Protein AF-A0A238WZ61-F1 (afdb_monomer)

Solvent-accessible surface area (backbone atoms only — not comparable to full-atom values): 9456 Å² total; per-residue (Å²): 108,70,68,61,48,55,58,55,46,61,74,48,90,61,75,69,46,82,44,59,18,45,88,90,48,58,31,66,68,51,39,69,50,26,75,67,36,42,81,66,42,28,47,52,31,21,44,67,65,96,50,63,68,83,38,44,44,82,47,76,56,94,95,42,56,38,34,36,31,43,45,22,22,73,47,67,80,64,66,46,84,90,68,91,90,74,53,75,68,59,49,22,55,50,48,33,50,37,54,41,48,51,51,44,51,32,49,53,49,46,59,72,68,48,84,78,76,48,57,29,36,35,40,57,47,79,66,48,64,90,67,86,81,53,84,88,55,51,81,68,59,86,55,84,65,39,71,44,47,82,84,58,52,58,84,75,44,78,40,79,80

InterPro domains:
  IPR029052 Metallo-dependent phosphatase-like [G3DSA:3.60.21.10] (1-161)
  IPR029052 Metallo-dependent phosphatase-like [SSF56300] (3-160)

Structure (mmCIF, N/CA/C/O backbone):
data_AF-A0A238WZ61-F1
#
_entry.id   AF-A0A238WZ61-F1
#
loop_
_atom_site.group_PDB
_atom_site.id
_atom_site.type_symbol
_atom_site.label_atom_id
_atom_site.label_alt_id
_atom_site.label_comp_id
_atom_site.label_asym_id
_atom_site.label_entity_id
_atom_site.label_seq_id
_atom_site.pdbx_PD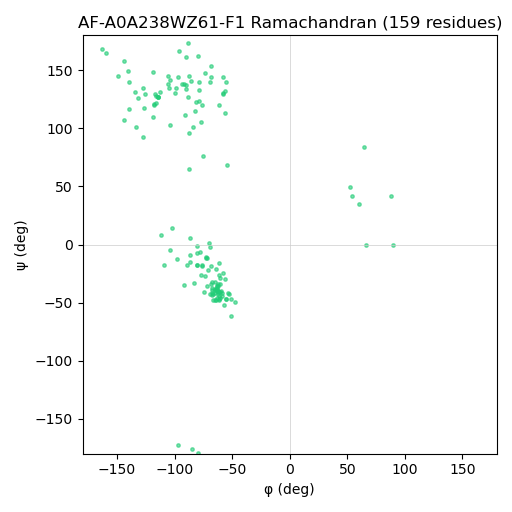B_ins_code
_atom_site.Cartn_x
_atom_site.Cartn_y
_atom_site.Cartn_z
_atom_site.occupancy
_atom_site.B_iso_or_equiv
_atom_site.auth_seq_id
_atom_site.auth_comp_id
_atom_site.auth_asym_id
_atom_site.auth_atom_id
_atom_site.pdbx_PDB_model_num
ATOM 1 N N . MET A 1 1 ? -18.961 -11.069 -9.014 1.00 84.56 1 MET A N 1
ATOM 2 C CA . MET A 1 1 ? -18.184 -11.791 -7.981 1.00 84.56 1 MET A CA 1
ATOM 3 C C . MET A 1 1 ? -17.447 -10.827 -7.053 1.00 84.56 1 MET A C 1
ATOM 5 O O . MET A 1 1 ? -17.782 -10.814 -5.880 1.00 84.56 1 MET A O 1
ATOM 9 N N . TYR A 1 2 ? -16.544 -9.976 -7.563 1.00 91.19 2 TYR A N 1
ATOM 10 C CA . TYR A 1 2 ? -15.766 -8.997 -6.778 1.00 91.19 2 TYR A CA 1
ATOM 11 C C . TYR A 1 2 ? -16.607 -8.101 -5.844 1.00 91.19 2 TYR A C 1
ATOM 13 O O . TYR A 1 2 ? -16.494 -8.207 -4.627 1.00 91.19 2 TYR A O 1
ATOM 21 N N . TYR A 1 3 ? -17.533 -7.294 -6.372 1.00 91.12 3 TYR A N 1
ATOM 22 C CA . TYR A 1 3 ? -18.354 -6.416 -5.520 1.00 91.12 3 TYR A CA 1
ATOM 23 C C . TYR A 1 3 ? -19.253 -7.187 -4.550 1.00 91.12 3 TYR A C 1
ATOM 25 O O . TYR A 1 3 ? -19.439 -6.776 -3.411 1.00 91.12 3 TYR A O 1
ATOM 33 N N . SER A 1 4 ? -19.776 -8.342 -4.969 1.00 91.69 4 SER A N 1
ATOM 34 C CA . SER A 1 4 ? -20.562 -9.213 -4.090 1.00 91.69 4 SER A CA 1
ATOM 35 C C . SER A 1 4 ? -19.734 -9.724 -2.908 1.00 91.69 4 SER A C 1
ATOM 37 O O . SER A 1 4 ? -20.272 -9.864 -1.814 1.00 91.69 4 SER A O 1
ATOM 39 N N . PHE A 1 5 ? -18.440 -9.996 -3.112 1.00 93.94 5 PHE A N 1
ATOM 40 C CA . PHE A 1 5 ? -17.514 -10.335 -2.034 1.00 93.94 5 PHE A CA 1
ATOM 41 C C . PHE A 1 5 ? -17.301 -9.145 -1.096 1.00 93.94 5 PHE A C 1
ATOM 43 O O . PHE A 1 5 ? -17.474 -9.312 0.105 1.00 93.94 5 PHE A O 1
ATOM 50 N N . LEU A 1 6 ? -17.033 -7.945 -1.622 1.00 93.31 6 LEU A N 1
ATOM 51 C CA . LEU A 1 6 ? -16.853 -6.745 -0.793 1.00 93.31 6 LEU A CA 1
ATOM 52 C C . LEU A 1 6 ? -18.091 -6.437 0.061 1.00 93.31 6 LEU A C 1
ATOM 54 O O . LEU A 1 6 ? -17.970 -6.160 1.250 1.00 93.31 6 LEU A O 1
ATOM 58 N N . VAL A 1 7 ? -19.291 -6.572 -0.510 1.00 90.94 7 VAL A N 1
ATOM 59 C CA . VAL A 1 7 ? -20.555 -6.409 0.228 1.00 90.94 7 VAL A CA 1
ATOM 60 C C . VAL A 1 7 ? -20.682 -7.443 1.348 1.00 90.94 7 VAL A C 1
ATOM 62 O O . VAL A 1 7 ? -21.039 -7.093 2.471 1.00 90.94 7 VAL A O 1
ATOM 65 N N . LYS A 1 8 ? -20.358 -8.713 1.077 1.00 92.88 8 LYS A N 1
ATOM 66 C CA . LYS A 1 8 ? -20.360 -9.760 2.111 1.00 92.88 8 LYS A CA 1
ATOM 67 C C . LYS A 1 8 ? -19.309 -9.498 3.187 1.00 92.88 8 LYS A C 1
ATOM 69 O O . LYS A 1 8 ? -19.595 -9.705 4.360 1.00 92.88 8 LYS A O 1
ATOM 74 N N . LEU A 1 9 ? -18.128 -9.012 2.810 1.00 93.44 9 LEU A N 1
ATOM 75 C CA . LEU A 1 9 ? -17.048 -8.685 3.736 1.00 93.44 9 LEU A CA 1
ATOM 76 C C . LEU A 1 9 ? -17.459 -7.553 4.688 1.00 93.44 9 LEU A C 1
ATOM 78 O O . LEU A 1 9 ? -17.197 -7.644 5.885 1.00 93.44 9 LEU A O 1
ATOM 82 N N . LYS A 1 10 ? -18.199 -6.549 4.200 1.00 89.00 10 LYS A N 1
ATOM 83 C CA . LYS A 1 10 ? -18.772 -5.486 5.045 1.00 89.00 10 LYS A CA 1
ATOM 84 C C . LYS A 1 10 ? -19.810 -5.978 6.053 1.00 89.00 10 LYS A C 1
ATOM 86 O O . LYS A 1 10 ? -20.029 -5.296 7.047 1.00 89.00 10 LYS A O 1
ATOM 91 N N . ALA A 1 11 ? -20.423 -7.140 5.832 1.00 90.81 11 ALA A N 1
ATOM 92 C CA . ALA A 1 11 ? -21.319 -7.762 6.806 1.00 90.81 11 ALA A CA 1
ATOM 93 C C . ALA A 1 11 ? -20.571 -8.522 7.924 1.00 90.81 11 ALA A C 1
ATOM 95 O O . ALA A 1 11 ? -21.210 -9.083 8.813 1.00 90.81 11 ALA A O 1
ATOM 96 N N . THR A 1 12 ? -19.235 -8.564 7.887 1.00 94.31 12 THR A N 1
ATOM 97 C CA . THR A 1 12 ? -18.394 -9.205 8.912 1.00 94.31 12 THR A 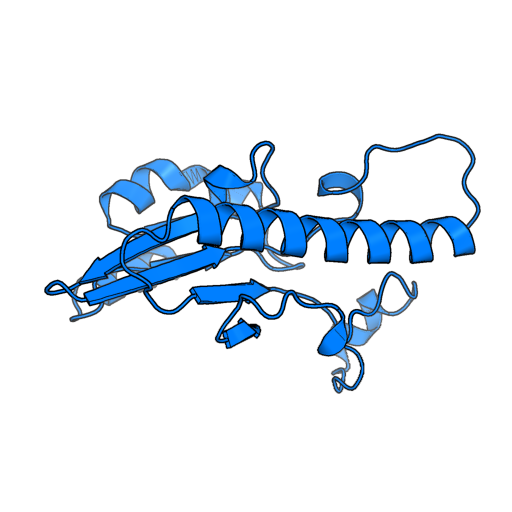CA 1
ATOM 98 C C . THR A 1 12 ? -17.872 -8.192 9.940 1.00 94.31 12 THR A C 1
ATOM 100 O O . THR A 1 12 ? -18.249 -7.021 9.945 1.00 94.31 12 THR A O 1
ATOM 103 N N . THR A 1 13 ? -16.971 -8.630 10.822 1.00 93.06 13 THR A N 1
ATOM 104 C CA . THR A 1 13 ? -16.255 -7.759 11.764 1.00 93.06 13 THR A CA 1
ATOM 105 C C . THR A 1 13 ? -15.096 -6.984 11.125 1.00 93.06 13 THR A C 1
ATOM 107 O O . THR A 1 13 ? -14.527 -6.118 11.789 1.00 93.06 13 THR A O 1
ATOM 110 N N . CYS A 1 14 ? -14.761 -7.250 9.855 1.00 93.56 14 CYS A N 1
ATOM 111 C CA . CYS A 1 14 ? -13.724 -6.536 9.110 1.00 93.56 14 CYS A CA 1
ATOM 112 C C . CYS A 1 14 ? -14.076 -5.044 8.974 1.00 93.56 14 CYS A C 1
ATOM 114 O O . CYS A 1 14 ? -15.119 -4.679 8.425 1.00 93.56 14 CYS A O 1
ATOM 116 N N . LYS A 1 15 ? -13.211 -4.173 9.504 1.00 92.12 15 LYS A N 1
ATOM 117 C CA . LYS A 1 15 ? -13.472 -2.728 9.594 1.00 92.12 15 LYS A CA 1
ATOM 118 C C . LYS A 1 15 ? -12.961 -1.936 8.399 1.00 92.12 15 LYS A C 1
ATOM 120 O O . LYS A 1 15 ? -13.627 -0.987 7.994 1.00 92.12 15 LYS A O 1
ATOM 125 N N . SER A 1 16 ? -11.836 -2.349 7.825 1.00 93.62 16 SER A N 1
ATOM 126 C CA . SER A 1 16 ? -11.181 -1.667 6.712 1.00 93.62 16 SER A CA 1
ATOM 127 C C . SER A 1 16 ? -10.624 -2.681 5.720 1.00 93.62 16 SER A C 1
ATOM 129 O O . SER A 1 16 ? -10.253 -3.790 6.106 1.00 93.62 16 SER A O 1
ATOM 131 N N . VAL A 1 17 ? -10.579 -2.300 4.446 1.00 95.31 17 VAL A N 1
ATOM 132 C CA . VAL A 1 17 ? -10.035 -3.116 3.356 1.00 95.31 17 VAL A CA 1
ATOM 133 C C . VAL A 1 17 ? -9.139 -2.234 2.500 1.00 95.31 17 VAL A C 1
ATOM 135 O O . VAL A 1 17 ? -9.558 -1.158 2.079 1.00 95.31 17 VAL A O 1
ATOM 138 N N . ILE A 1 18 ? -7.932 -2.708 2.208 1.00 96.12 18 ILE A N 1
ATOM 139 C CA . ILE A 1 18 ? -7.010 -2.075 1.264 1.00 96.12 18 ILE A CA 1
ATOM 140 C C . ILE A 1 18 ? -6.872 -3.001 0.058 1.00 96.12 18 ILE A C 1
ATOM 142 O O . ILE A 1 18 ? -6.692 -4.206 0.219 1.00 96.12 18 ILE A O 1
ATOM 146 N N . ILE A 1 19 ? -7.004 -2.449 -1.146 1.00 96.19 19 ILE A N 1
ATOM 147 C CA . ILE A 1 19 ? -6.918 -3.193 -2.404 1.00 96.19 19 ILE A CA 1
ATOM 148 C C . ILE A 1 19 ? -5.878 -2.516 -3.285 1.00 96.19 19 ILE A C 1
ATOM 150 O O . ILE A 1 19 ? -6.069 -1.371 -3.695 1.00 96.19 19 ILE A O 1
ATOM 154 N N . THR A 1 20 ? -4.808 -3.232 -3.604 1.00 96.56 20 THR A N 1
ATOM 155 C CA . THR A 1 20 ? -3.788 -2.799 -4.559 1.00 96.56 20 THR A CA 1
ATOM 156 C C . THR A 1 20 ? -3.933 -3.574 -5.869 1.00 96.56 20 THR A C 1
ATOM 158 O O . THR A 1 20 ? -4.355 -4.730 -5.875 1.00 96.56 20 THR A O 1
ATOM 161 N N . GLY A 1 21 ? -3.657 -2.927 -7.001 1.00 94.94 21 GLY A N 1
ATOM 162 C CA . GLY A 1 21 ? -3.688 -3.583 -8.310 1.00 94.94 21 GLY A CA 1
ATOM 163 C C . GLY A 1 21 ? -2.425 -4.403 -8.566 1.00 94.94 21 GLY A C 1
ATOM 164 O O . GLY A 1 21 ? -1.325 -3.894 -8.368 1.00 94.94 21 GLY A O 1
ATOM 165 N N . GLY A 1 22 ? -2.576 -5.637 -9.042 1.00 91.38 22 GLY A N 1
ATOM 166 C CA . GLY A 1 22 ? -1.482 -6.468 -9.542 1.00 91.38 22 GLY A CA 1
ATOM 167 C C . GLY A 1 22 ? -1.137 -6.196 -11.011 1.00 91.38 22 GLY A C 1
ATOM 168 O O . GLY A 1 22 ? -1.713 -5.332 -11.681 1.00 91.38 22 GLY A O 1
ATOM 169 N N . ASN A 1 23 ? -0.202 -6.980 -11.547 1.00 88.38 23 ASN A N 1
ATOM 170 C CA . ASN A 1 23 ? 0.236 -6.893 -12.946 1.00 88.38 23 ASN A CA 1
ATOM 171 C C . ASN A 1 23 ? -0.874 -7.264 -13.954 1.00 88.38 23 ASN A C 1
ATOM 173 O O . ASN A 1 23 ? -0.935 -6.688 -15.042 1.00 88.38 23 ASN A O 1
ATOM 177 N N . HIS A 1 24 ? -1.773 -8.180 -13.582 1.00 87.38 24 HIS A N 1
ATOM 178 C CA . HIS A 1 24 ? -2.908 -8.622 -14.402 1.00 87.38 24 HIS A CA 1
ATOM 179 C C . HIS A 1 24 ? -4.163 -7.75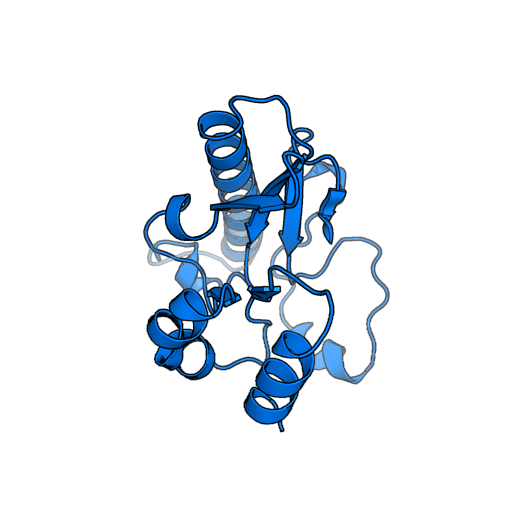3 -14.251 1.00 87.38 24 HIS A C 1
ATOM 181 O O . HIS A 1 24 ? -5.118 -7.909 -15.016 1.00 87.38 24 HIS A O 1
ATOM 187 N N . ASP A 1 25 ? -4.179 -6.831 -13.289 1.00 91.25 25 ASP A N 1
ATOM 188 C CA . ASP A 1 25 ? -5.351 -6.016 -13.011 1.00 91.25 25 ASP A CA 1
ATOM 189 C C . ASP A 1 25 ? -5.424 -4.774 -13.901 1.00 91.25 25 ASP A C 1
ATOM 191 O O . ASP A 1 25 ? -4.445 -4.061 -14.147 1.00 91.25 25 ASP A O 1
ATOM 195 N N . SER A 1 26 ? -6.643 -4.452 -14.334 1.00 93.00 26 SER A N 1
ATOM 196 C CA . SER A 1 26 ? -6.930 -3.182 -14.994 1.00 93.00 26 SER A CA 1
ATOM 197 C C . SER A 1 26 ? -7.004 -2.064 -13.956 1.00 93.00 26 SER A C 1
ATOM 199 O O . SER A 1 26 ? -8.009 -1.915 -13.257 1.00 93.00 26 SER A O 1
ATOM 201 N N . ALA A 1 27 ? -5.966 -1.225 -13.910 1.00 93.31 27 ALA A N 1
ATOM 202 C CA . ALA A 1 27 ? -5.904 -0.066 -13.020 1.00 93.31 27 ALA A CA 1
ATOM 203 C C . ALA A 1 27 ? -7.134 0.849 -13.147 1.00 93.31 27 ALA A C 1
ATOM 205 O O . ALA A 1 27 ? -7.689 1.290 -12.145 1.00 93.31 27 ALA A O 1
ATOM 206 N N . GLY A 1 28 ? -7.591 1.103 -14.380 1.00 92.56 28 GLY A N 1
ATOM 207 C CA . GLY A 1 28 ? -8.786 1.911 -14.636 1.00 92.56 28 GLY A CA 1
ATOM 208 C C . GLY A 1 28 ? -10.057 1.277 -14.070 1.00 92.56 28 GLY A C 1
ATOM 209 O O . GLY A 1 28 ? -10.871 1.973 -13.472 1.00 92.56 28 GLY A O 1
ATOM 210 N N . THR A 1 29 ? -10.198 -0.045 -14.188 1.00 93.81 29 THR A N 1
ATOM 211 C CA . THR A 1 29 ? -11.354 -0.777 -13.646 1.00 93.81 29 THR A CA 1
ATOM 212 C C . THR A 1 29 ? -11.363 -0.762 -12.118 1.00 93.81 29 THR A C 1
ATOM 214 O O . THR A 1 29 ? -12.411 -0.521 -11.524 1.00 93.81 29 THR A O 1
ATOM 217 N N . LEU A 1 30 ? -10.205 -0.976 -11.481 1.00 94.56 30 LEU A N 1
ATOM 218 C CA . LEU A 1 30 ? -10.075 -0.920 -10.021 1.00 94.56 30 LEU A CA 1
ATOM 219 C C . LEU A 1 30 ? -10.303 0.494 -9.474 1.00 94.56 30 LEU A C 1
ATOM 221 O O . LEU A 1 30 ? -11.009 0.662 -8.482 1.00 94.56 30 LEU A O 1
ATOM 225 N N . ASN A 1 31 ? -9.757 1.517 -10.135 1.00 95.50 31 ASN A N 1
ATOM 226 C CA . ASN A 1 31 ? -9.862 2.900 -9.672 1.00 95.50 31 ASN A CA 1
ATOM 227 C C . ASN A 1 31 ? -11.228 3.538 -9.957 1.00 95.50 31 ASN A C 1
ATOM 229 O O . ASN A 1 31 ? -11.619 4.449 -9.229 1.00 95.50 31 ASN A O 1
ATOM 233 N N . ALA A 1 32 ? -11.970 3.088 -10.977 1.00 95.62 32 ALA A N 1
ATOM 234 C CA . ALA A 1 32 ? -13.275 3.652 -11.334 1.00 95.62 32 ALA A CA 1
ATOM 235 C C . ALA A 1 32 ? -14.258 3.760 -10.144 1.00 95.62 32 ALA A C 1
ATOM 237 O O . ALA A 1 32 ? -14.837 4.830 -9.953 1.00 95.62 32 ALA A O 1
ATOM 238 N N . PRO A 1 33 ? -14.438 2.727 -9.295 1.00 94.56 33 PRO A N 1
ATOM 239 C CA . PRO A 1 33 ? -15.309 2.807 -8.123 1.00 94.56 33 PRO A CA 1
ATOM 240 C C . PRO A 1 33 ? -14.637 3.372 -6.857 1.00 94.56 33 PRO A C 1
ATOM 242 O O . PRO A 1 33 ? -15.282 3.344 -5.809 1.00 94.56 33 PRO A O 1
ATOM 245 N N . LYS A 1 34 ? -13.380 3.857 -6.893 1.00 94.25 34 LYS A N 1
ATOM 246 C CA . LYS A 1 34 ? -12.598 4.152 -5.669 1.00 94.25 34 LYS A CA 1
ATOM 247 C C . LYS A 1 34 ? -13.321 5.084 -4.695 1.00 94.25 34 LYS A C 1
ATOM 249 O O . LYS A 1 34 ? -13.354 4.814 -3.504 1.00 94.25 34 LYS A O 1
ATOM 254 N N . HIS A 1 35 ? -13.978 6.127 -5.206 1.00 93.62 35 HIS A N 1
ATOM 255 C CA . HIS A 1 35 ? -14.695 7.101 -4.378 1.00 93.62 35 HIS A CA 1
ATOM 256 C C . HIS A 1 35 ? -15.934 6.507 -3.699 1.00 93.62 35 HIS A C 1
ATOM 258 O O . HIS A 1 35 ? -16.263 6.872 -2.576 1.00 93.62 35 HIS A O 1
ATOM 264 N N . ILE A 1 36 ? -16.620 5.576 -4.366 1.00 94.00 36 ILE A N 1
ATOM 265 C CA . ILE A 1 36 ? -17.790 4.892 -3.800 1.00 94.00 36 ILE A CA 1
ATOM 266 C C . ILE A 1 36 ? -17.337 3.877 -2.745 1.00 94.00 36 ILE A C 1
ATOM 268 O O . ILE A 1 36 ? -17.960 3.750 -1.695 1.00 94.00 36 ILE A O 1
ATOM 272 N N . LEU A 1 37 ? -16.250 3.155 -3.022 1.00 94.88 37 LEU A N 1
ATOM 273 C CA . LEU A 1 37 ? -15.674 2.172 -2.106 1.00 94.88 37 LEU A CA 1
ATOM 274 C C . LEU A 1 37 ? -15.074 2.828 -0.857 1.00 94.88 37 LEU A C 1
ATOM 276 O O . LEU A 1 37 ? -15.192 2.269 0.233 1.00 94.88 37 LEU A O 1
ATOM 280 N N . ASP A 1 38 ? -14.544 4.042 -0.984 1.00 94.19 38 ASP A N 1
ATOM 281 C CA . ASP A 1 38 ? -14.014 4.801 0.145 1.00 94.19 38 ASP A CA 1
ATOM 282 C C . ASP A 1 38 ? -15.079 5.077 1.217 1.00 94.19 38 ASP A C 1
ATOM 284 O O . ASP A 1 38 ? -14.845 4.868 2.409 1.00 94.19 38 ASP A O 1
ATOM 288 N N . ALA A 1 39 ? -16.307 5.404 0.795 1.00 92.00 39 ALA A N 1
ATOM 289 C CA . ALA A 1 39 ? -17.455 5.565 1.693 1.00 92.00 39 ALA A CA 1
ATOM 290 C C . ALA A 1 39 ? -17.816 4.275 2.460 1.00 92.00 39 ALA A C 1
ATOM 292 O O . ALA A 1 39 ? -18.541 4.315 3.454 1.00 92.00 39 ALA A O 1
ATOM 293 N N . LEU A 1 40 ? -17.308 3.125 2.012 1.00 91.12 40 LEU A N 1
ATOM 294 C CA . LEU A 1 40 ? -17.458 1.824 2.656 1.00 91.12 40 LEU A CA 1
ATOM 295 C C . LEU A 1 40 ? -16.200 1.405 3.430 1.00 91.12 40 LEU A C 1
ATOM 297 O O . LEU A 1 40 ? -16.100 0.240 3.812 1.00 91.12 40 LEU A O 1
ATOM 301 N N . SER A 1 41 ? -15.257 2.313 3.696 1.00 93.12 41 SER A N 1
ATOM 302 C CA . SER A 1 41 ? -13.966 2.006 4.335 1.00 93.12 41 SER A CA 1
ATOM 303 C C . SER A 1 41 ? -13.127 1.010 3.522 1.00 93.12 41 SER A C 1
ATOM 305 O O . SER A 1 41 ? -12.461 0.139 4.080 1.00 93.12 41 SER A O 1
ATOM 307 N N . ILE A 1 42 ? -13.211 1.097 2.192 1.00 95.69 42 ILE A N 1
ATOM 308 C CA . ILE A 1 42 ? -12.437 0.279 1.258 1.00 95.69 42 ILE A CA 1
ATOM 309 C C . ILE A 1 42 ? -11.568 1.224 0.428 1.00 95.69 42 ILE A C 1
ATOM 311 O O . ILE A 1 42 ? -12.077 1.959 -0.417 1.00 95.69 42 ILE A O 1
ATOM 315 N N . LYS A 1 43 ? -10.255 1.202 0.655 1.00 96.56 43 LYS A N 1
ATOM 316 C CA . LYS A 1 43 ? -9.289 1.985 -0.125 1.00 96.56 43 LYS A CA 1
ATOM 317 C C . LYS A 1 43 ? -8.816 1.163 -1.316 1.00 96.56 43 LYS A C 1
ATOM 319 O O . LYS A 1 43 ? -8.542 -0.029 -1.177 1.00 96.56 43 LYS A O 1
ATOM 324 N N . VAL A 1 44 ? -8.718 1.797 -2.481 1.00 97.06 44 VAL A N 1
ATOM 325 C CA . VAL A 1 44 ? -8.300 1.130 -3.720 1.00 97.06 44 VAL A CA 1
ATOM 326 C C . VAL A 1 44 ? -7.224 1.937 -4.425 1.00 97.06 44 VAL A C 1
ATOM 328 O O . VAL A 1 44 ? -7.445 3.106 -4.737 1.00 97.06 44 VAL A O 1
ATOM 331 N N . ILE A 1 45 ? -6.105 1.274 -4.718 1.00 97.50 45 ILE A N 1
ATOM 332 C CA . ILE A 1 45 ? -4.959 1.804 -5.455 1.00 97.50 45 ILE A CA 1
ATOM 333 C C . ILE A 1 45 ? -4.630 0.849 -6.604 1.00 97.50 45 ILE A C 1
ATOM 335 O O . ILE A 1 45 ? -3.918 -0.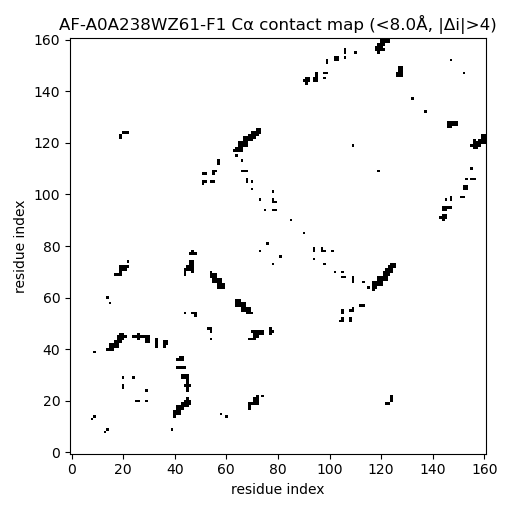135 -6.452 1.00 97.50 45 ILE A O 1
ATOM 339 N N . GLY A 1 46 ? -5.195 1.106 -7.783 1.00 96.06 46 GLY A N 1
ATOM 340 C CA . GLY A 1 46 ? -5.029 0.240 -8.957 1.00 96.06 46 GLY A CA 1
ATOM 341 C C . GLY A 1 46 ? -3.721 0.436 -9.736 1.00 96.06 46 GLY A C 1
ATOM 342 O O . GLY A 1 46 ? -3.370 -0.415 -10.552 1.00 96.06 46 GLY A O 1
ATOM 343 N N . LYS A 1 47 ? -3.029 1.564 -9.542 1.00 95.38 47 LYS A N 1
ATOM 344 C CA . LYS A 1 47 ? -1.725 1.899 -10.144 1.00 95.38 47 LYS A CA 1
ATOM 345 C C . LYS A 1 47 ? -1.035 2.989 -9.332 1.00 95.38 47 LYS A C 1
ATOM 347 O O . LYS A 1 47 ? -1.721 3.644 -8.543 1.00 95.38 47 LYS A O 1
ATOM 352 N N . ALA A 1 48 ? 0.265 3.182 -9.559 1.00 95.31 48 ALA A N 1
ATOM 353 C CA . ALA A 1 48 ? 1.009 4.249 -8.904 1.00 95.31 48 ALA A CA 1
ATOM 354 C C . ALA A 1 48 ? 0.338 5.603 -9.177 1.00 95.31 48 ALA A C 1
ATOM 356 O O . ALA A 1 48 ? -0.198 5.864 -10.265 1.00 95.31 48 ALA A O 1
ATOM 357 N N . THR A 1 49 ? 0.306 6.420 -8.143 1.00 94.50 49 THR A N 1
ATOM 358 C CA . THR A 1 49 ? -0.361 7.716 -8.113 1.00 94.50 49 THR A CA 1
ATOM 359 C C . THR A 1 49 ? 0.637 8.832 -8.409 1.00 94.50 49 THR A C 1
ATOM 361 O O . THR A 1 49 ? 1.848 8.625 -8.412 1.00 94.50 49 THR A O 1
ATOM 364 N N . GLU A 1 50 ? 0.133 10.032 -8.697 1.00 91.19 50 GLU A N 1
ATOM 365 C CA . GLU A 1 50 ? 1.005 11.194 -8.904 1.00 91.19 50 GLU A CA 1
ATOM 366 C C . GLU A 1 50 ? 1.629 11.676 -7.588 1.00 91.19 50 GLU A C 1
ATOM 368 O O . GLU A 1 50 ? 2.786 12.097 -7.580 1.00 91.19 50 GLU A O 1
ATOM 373 N N . ASN A 1 51 ? 0.879 11.586 -6.483 1.00 95.00 51 ASN A N 1
ATOM 374 C CA . ASN A 1 51 ? 1.322 11.997 -5.158 1.00 95.00 51 ASN A CA 1
ATOM 375 C C . ASN A 1 51 ? 1.382 10.782 -4.237 1.00 95.00 51 ASN A C 1
ATOM 377 O O . ASN A 1 51 ? 0.364 10.154 -3.977 1.00 95.00 51 ASN A O 1
ATOM 381 N N . ILE A 1 52 ? 2.554 10.502 -3.667 1.00 96.50 52 ILE A N 1
ATOM 382 C CA . ILE A 1 52 ? 2.765 9.322 -2.815 1.00 96.50 52 ILE A CA 1
ATOM 383 C C . ILE A 1 52 ? 1.824 9.262 -1.596 1.00 96.50 52 ILE A C 1
ATOM 385 O O . ILE A 1 52 ? 1.530 8.186 -1.086 1.00 96.50 52 ILE A O 1
ATOM 389 N N . GLU A 1 53 ? 1.321 10.411 -1.141 1.00 97.56 53 GLU A N 1
ATOM 390 C CA . GLU A 1 53 ? 0.321 10.523 -0.073 1.00 97.56 53 GLU A CA 1
ATOM 391 C C . GLU A 1 53 ? -1.009 9.840 -0.400 1.00 97.56 53 GLU A C 1
ATOM 393 O O . GLU A 1 53 ? -1.677 9.362 0.513 1.00 97.56 53 GLU A O 1
ATOM 398 N N . ASP A 1 54 ? -1.356 9.709 -1.683 1.00 96.88 54 ASP A N 1
ATOM 399 C CA . ASP A 1 54 ? -2.555 8.996 -2.123 1.00 96.88 54 ASP A CA 1
ATOM 400 C C . ASP A 1 54 ? -2.416 7.468 -1.975 1.00 96.88 54 ASP A C 1
ATOM 402 O O . ASP A 1 54 ? -3.406 6.747 -2.102 1.00 96.88 54 ASP A O 1
ATOM 406 N N . GLU A 1 55 ? -1.211 6.961 -1.697 1.00 97.75 55 GLU A N 1
ATOM 407 C CA . GLU A 1 55 ? -0.915 5.534 -1.498 1.00 97.75 55 GLU A CA 1
ATOM 408 C C . GLU A 1 55 ? -0.719 5.167 -0.027 1.00 97.75 55 GLU A C 1
ATOM 410 O O . GLU A 1 55 ? -0.544 3.991 0.287 1.00 97.75 55 GLU A O 1
ATOM 415 N N . VAL A 1 56 ? -0.732 6.138 0.887 1.00 98.44 56 VAL A N 1
ATOM 416 C CA . VAL A 1 56 ? -0.435 5.905 2.302 1.00 98.44 56 VAL A CA 1
ATOM 417 C C . VAL A 1 56 ? -1.655 6.200 3.164 1.00 98.44 56 VAL A C 1
ATOM 419 O O . VAL A 1 56 ? -2.237 7.280 3.105 1.00 98.44 56 VAL A O 1
ATOM 422 N N . PHE A 1 57 ? -2.035 5.240 4.006 1.00 97.38 57 PHE A N 1
ATOM 423 C CA . PHE A 1 57 ? -3.244 5.319 4.824 1.00 97.38 57 PHE A CA 1
ATOM 424 C C . PHE A 1 57 ? -2.954 5.061 6.299 1.00 97.38 57 PHE A C 1
ATOM 426 O O . PHE A 1 57 ? -2.301 4.079 6.641 1.00 97.38 57 PHE A O 1
ATOM 433 N N . GLU A 1 58 ? -3.522 5.886 7.179 1.00 97.12 58 GLU A N 1
ATOM 434 C CA . GLU A 1 58 ? -3.725 5.529 8.585 1.00 97.12 58 GLU A CA 1
ATOM 435 C C . GLU A 1 58 ? -5.082 4.825 8.718 1.00 97.12 58 GLU A C 1
ATOM 437 O O . GLU A 1 58 ? -6.111 5.331 8.258 1.00 97.12 58 GLU A O 1
ATOM 442 N N . ILE A 1 59 ? -5.085 3.642 9.328 1.00 95.69 59 ILE A N 1
ATOM 443 C CA . ILE A 1 59 ? -6.302 2.912 9.682 1.00 95.69 59 ILE A CA 1
ATOM 444 C C . ILE A 1 59 ? -6.379 2.849 11.201 1.00 95.69 59 ILE A C 1
ATOM 446 O O . ILE A 1 59 ? -5.448 2.372 11.845 1.00 95.69 59 ILE A O 1
ATOM 450 N N . GLU A 1 60 ? -7.513 3.271 11.753 1.00 94.56 60 GLU A N 1
ATOM 451 C CA . GLU A 1 60 ? -7.792 3.221 13.186 1.00 94.56 60 GLU A CA 1
ATOM 452 C C . GLU A 1 60 ? -8.987 2.301 13.467 1.00 94.56 60 GLU A C 1
ATOM 454 O O . GLU A 1 60 ? -10.046 2.412 12.840 1.00 94.56 60 GLU A O 1
ATOM 459 N N . VAL A 1 61 ? -8.816 1.366 14.403 1.00 91.75 61 VAL A N 1
ATOM 460 C CA . VAL A 1 61 ? -9.860 0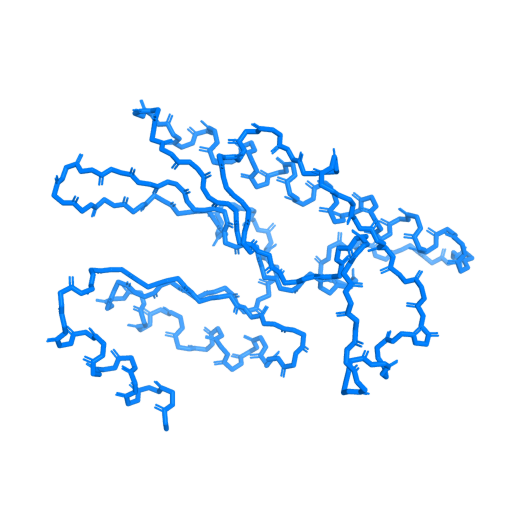.441 14.853 1.00 91.75 61 VAL A CA 1
ATOM 461 C C . VAL A 1 61 ? -9.761 0.271 16.363 1.00 91.75 61 VAL A C 1
ATOM 463 O O . VAL A 1 61 ? -8.799 -0.305 16.850 1.00 91.75 61 VAL A O 1
ATOM 466 N N . ASN A 1 62 ? -10.801 0.680 17.098 1.00 91.00 62 ASN A N 1
ATOM 467 C CA . ASN A 1 62 ? -10.854 0.579 18.565 1.00 91.00 62 ASN A CA 1
ATOM 468 C C . ASN A 1 62 ? -9.615 1.199 19.246 1.00 91.00 62 ASN A C 1
ATOM 470 O O . ASN A 1 62 ? -8.983 0.537 20.064 1.00 91.00 62 ASN A O 1
ATOM 474 N N . ASP A 1 63 ? -9.257 2.428 18.861 1.00 91.25 63 ASP A N 1
ATOM 475 C CA . ASP A 1 63 ? -8.098 3.189 19.364 1.00 91.25 63 ASP A CA 1
ATOM 476 C C . ASP A 1 63 ? -6.710 2.608 19.009 1.00 91.25 63 ASP A C 1
ATOM 478 O O . ASP A 1 63 ? -5.684 3.210 19.323 1.00 91.25 63 ASP A O 1
ATOM 482 N N . GLU A 1 64 ? -6.655 1.479 18.297 1.00 94.38 64 GLU A N 1
ATOM 483 C CA . GLU A 1 64 ? -5.428 0.919 17.728 1.00 94.38 64 GLU A CA 1
ATOM 484 C C . GLU A 1 64 ? -5.232 1.423 16.297 1.00 94.38 64 GLU A C 1
ATOM 486 O O . GLU A 1 64 ? -6.176 1.468 15.500 1.00 94.38 64 GLU A O 1
ATOM 491 N N . LYS A 1 65 ? -3.989 1.766 15.953 1.00 96.94 65 LYS A N 1
ATOM 492 C CA . LYS A 1 65 ? -3.627 2.333 14.651 1.00 96.94 65 LYS A CA 1
ATOM 493 C C . LYS A 1 65 ? -2.651 1.441 13.901 1.00 96.94 65 LYS A C 1
ATOM 495 O O . LYS A 1 65 ? -1.795 0.798 14.501 1.00 96.94 65 LYS A O 1
ATOM 500 N N . VAL A 1 66 ? -2.745 1.462 12.578 1.00 97.31 66 VAL A N 1
ATOM 501 C CA . VAL A 1 66 ? -1.749 0.894 11.666 1.00 97.31 66 VAL A CA 1
ATOM 502 C C . VAL A 1 66 ? -1.570 1.828 10.475 1.00 97.31 66 VAL A C 1
ATOM 504 O O . VAL A 1 66 ? -2.543 2.384 9.959 1.00 97.31 66 VAL A O 1
ATOM 507 N N . ILE A 1 67 ? -0.325 2.001 10.040 1.00 98.44 67 ILE A N 1
ATOM 508 C CA . ILE A 1 67 ? 0.012 2.762 8.839 1.00 98.44 67 ILE A CA 1
ATOM 509 C C . ILE A 1 67 ? 0.261 1.786 7.697 1.00 98.44 67 ILE A C 1
ATOM 511 O O . ILE A 1 67 ? 1.027 0.836 7.841 1.00 98.44 67 ILE A O 1
ATOM 515 N N . ILE A 1 68 ? -0.377 2.021 6.555 1.00 98.31 68 ILE A N 1
ATOM 516 C CA . ILE A 1 68 ? -0.269 1.169 5.374 1.00 98.31 68 ILE A CA 1
ATOM 517 C C . ILE A 1 68 ? 0.336 1.967 4.223 1.00 98.31 68 ILE A C 1
ATOM 519 O O . ILE A 1 68 ? -0.271 2.936 3.775 1.00 98.31 68 ILE A O 1
ATOM 523 N N . GLY A 1 69 ? 1.483 1.524 3.709 1.00 98.31 69 GLY A N 1
ATOM 524 C CA . GLY A 1 69 ? 1.998 1.926 2.399 1.00 98.31 69 GLY A CA 1
ATOM 525 C C . GLY A 1 69 ? 1.439 0.999 1.320 1.00 98.31 69 GLY A C 1
ATOM 526 O O . GLY A 1 69 ? 1.953 -0.098 1.114 1.00 98.31 69 GLY A O 1
ATOM 527 N N . ALA A 1 70 ? 0.357 1.401 0.658 1.00 97.81 70 ALA A N 1
ATOM 528 C CA . ALA A 1 70 ? -0.397 0.587 -0.293 1.00 97.81 70 ALA A CA 1
ATOM 529 C C . ALA A 1 70 ? 0.172 0.683 -1.720 1.00 97.81 70 ALA A C 1
ATOM 531 O O . ALA A 1 70 ? -0.493 1.180 -2.630 1.00 97.81 70 ALA A O 1
ATOM 532 N N . VAL A 1 71 ? 1.399 0.191 -1.917 1.00 96.88 71 VAL A N 1
ATOM 533 C CA . VAL A 1 71 ? 2.084 0.259 -3.215 1.00 96.88 71 VAL A CA 1
ATOM 534 C C . VAL A 1 71 ? 1.509 -0.803 -4.174 1.00 96.88 71 VAL A C 1
ATOM 536 O O . VAL A 1 71 ? 1.540 -1.999 -3.870 1.00 96.88 71 VAL A O 1
ATOM 539 N N . PRO A 1 72 ? 0.949 -0.411 -5.332 1.00 95.75 72 PRO A N 1
ATOM 540 C CA . PRO A 1 72 ? 0.441 -1.347 -6.334 1.00 95.75 72 PRO A CA 1
ATOM 541 C C . PRO A 1 72 ? 1.573 -1.929 -7.182 1.00 95.75 72 PRO A C 1
ATOM 543 O O . PRO A 1 72 ? 2.738 -1.575 -7.023 1.00 95.75 72 PRO A O 1
ATOM 546 N N . TYR A 1 73 ? 1.235 -2.786 -8.146 1.00 93.12 73 TYR A N 1
ATOM 547 C CA . TYR A 1 73 ? 2.169 -3.160 -9.200 1.00 93.12 73 TYR A CA 1
ATOM 548 C C . TYR A 1 73 ? 2.659 -1.905 -9.932 1.00 93.12 73 TYR A C 1
ATOM 550 O O . TYR A 1 73 ? 1.891 -1.208 -10.607 1.00 93.12 73 TYR A O 1
ATOM 558 N N . LEU A 1 74 ? 3.949 -1.624 -9.780 1.00 91.38 74 LEU A N 1
ATOM 559 C CA . LEU A 1 74 ? 4.599 -0.450 -10.337 1.00 91.38 74 LEU A CA 1
ATOM 560 C C . LEU A 1 74 ? 4.999 -0.739 -11.780 1.00 91.38 74 LEU A C 1
ATOM 562 O O . LEU A 1 74 ? 5.994 -1.409 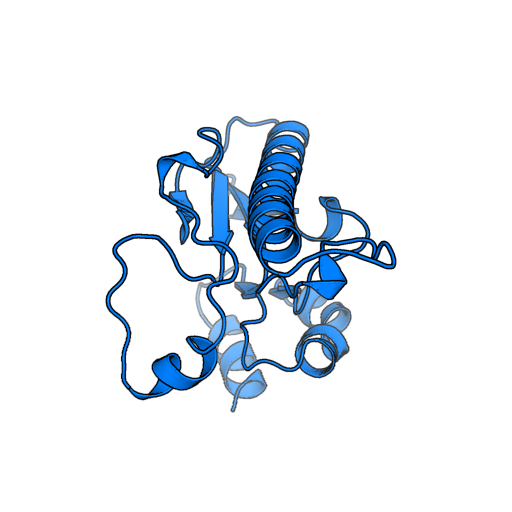-12.040 1.00 91.38 74 LEU A O 1
ATOM 566 N N . ARG A 1 75 ? 4.217 -0.243 -12.741 1.00 88.19 75 ARG A N 1
ATOM 567 C CA . ARG A 1 75 ? 4.594 -0.349 -14.152 1.00 88.19 75 ARG A CA 1
ATOM 568 C C . ARG A 1 75 ? 5.723 0.624 -14.435 1.00 88.19 75 ARG A C 1
ATOM 570 O O . ARG A 1 75 ? 5.754 1.731 -13.910 1.00 88.19 75 ARG A O 1
ATOM 577 N N . ASP A 1 76 ? 6.597 0.238 -15.349 1.00 84.38 76 ASP A N 1
ATOM 578 C CA . ASP A 1 76 ? 7.732 1.047 -15.777 1.00 84.38 76 ASP A CA 1
ATOM 579 C C . ASP A 1 76 ? 7.365 2.512 -16.095 1.00 84.38 76 ASP A C 1
ATOM 581 O O . ASP A 1 76 ? 7.954 3.441 -15.544 1.00 84.38 76 ASP A O 1
ATOM 585 N N . GLY A 1 77 ? 6.323 2.713 -16.908 1.00 84.06 77 GLY A N 1
ATOM 586 C CA . GLY A 1 77 ? 5.839 4.044 -17.284 1.00 84.06 77 GLY A CA 1
ATOM 587 C C . GLY A 1 77 ? 5.097 4.808 -16.182 1.00 84.06 77 GLY A C 1
ATOM 588 O O . GLY A 1 77 ? 4.858 6.000 -16.354 1.00 84.06 77 GLY A O 1
ATOM 589 N N . ASP A 1 78 ? 4.732 4.155 -15.075 1.00 84.81 78 ASP A N 1
ATOM 590 C CA . ASP A 1 78 ? 4.097 4.818 -13.931 1.00 84.81 78 ASP A CA 1
ATOM 591 C C . ASP A 1 78 ? 5.154 5.469 -13.013 1.00 84.81 78 ASP A C 1
ATOM 593 O O . ASP A 1 78 ? 4.899 6.521 -12.433 1.00 84.81 78 ASP A O 1
ATOM 597 N N . ILE A 1 79 ? 6.350 4.875 -12.904 1.00 83.44 79 ILE A N 1
ATOM 598 C CA . ILE A 1 79 ? 7.398 5.309 -11.957 1.00 83.44 79 ILE A CA 1
ATOM 599 C C . ILE A 1 79 ? 8.611 5.965 -12.619 1.00 83.44 79 ILE A C 1
ATOM 601 O O . ILE A 1 79 ? 9.393 6.650 -11.954 1.00 83.44 79 ILE A O 1
ATOM 605 N N . ARG A 1 80 ? 8.800 5.775 -13.929 1.00 80.50 80 ARG A N 1
ATOM 606 C CA . ARG A 1 80 ? 9.870 6.430 -14.684 1.00 80.50 80 ARG A CA 1
ATOM 607 C C . ARG A 1 80 ? 9.317 7.554 -15.545 1.00 80.50 80 ARG A C 1
ATOM 609 O O . ARG A 1 80 ? 8.365 7.385 -16.299 1.00 80.50 80 ARG A O 1
ATOM 616 N N . ARG A 1 81 ? 9.992 8.705 -15.513 1.00 64.06 81 ARG A N 1
ATOM 617 C CA . ARG A 1 81 ? 9.842 9.732 -16.552 1.00 64.06 81 ARG A CA 1
ATOM 618 C C . ARG A 1 81 ? 10.735 9.327 -17.721 1.00 64.06 81 ARG A C 1
ATOM 620 O O . ARG A 1 81 ? 11.949 9.261 -17.551 1.00 64.06 81 ARG A O 1
ATOM 627 N N . ALA A 1 82 ? 10.145 9.013 -18.873 1.00 51.59 82 ALA A N 1
ATOM 628 C CA . ALA A 1 82 ? 10.891 8.547 -20.040 1.00 51.59 82 ALA A CA 1
ATOM 629 C C . ALA A 1 82 ? 11.952 9.572 -20.483 1.00 51.59 82 ALA A C 1
ATOM 631 O O . ALA A 1 82 ? 11.644 10.749 -20.683 1.00 51.59 82 ALA A O 1
ATOM 632 N N . VAL A 1 83 ? 13.187 9.108 -20.680 1.00 53.16 83 VAL A N 1
ATOM 633 C CA . VAL A 1 83 ? 14.255 9.855 -21.352 1.00 53.16 83 VAL A CA 1
ATOM 634 C C . VAL A 1 83 ? 14.575 9.111 -22.646 1.00 53.16 83 VAL A C 1
ATOM 636 O O . VAL A 1 83 ? 14.777 7.900 -22.639 1.00 53.16 83 VAL A O 1
ATOM 639 N N . ALA A 1 84 ? 14.562 9.808 -23.782 1.00 44.94 84 ALA A N 1
ATOM 640 C CA . ALA A 1 84 ? 14.857 9.188 -25.071 1.00 44.94 84 ALA A CA 1
ATOM 641 C C . ALA A 1 84 ? 16.344 8.791 -25.162 1.00 44.94 84 ALA A C 1
ATOM 643 O O . ALA A 1 84 ? 17.206 9.601 -24.824 1.00 44.94 84 ALA A O 1
ATOM 644 N N . SER A 1 85 ? 16.627 7.616 -25.744 1.00 55.72 85 SER A N 1
ATOM 645 C CA . SER A 1 85 ? 17.974 7.086 -26.076 1.00 55.72 85 SER A CA 1
ATOM 646 C C . SER A 1 85 ? 18.702 6.280 -24.984 1.00 55.72 85 SER A C 1
ATOM 648 O O . SER A 1 85 ? 19.909 6.432 -24.821 1.00 55.72 85 SER A O 1
ATOM 650 N N . GLU A 1 86 ? 18.002 5.406 -24.258 1.00 60.28 86 GLU A N 1
ATOM 651 C CA . GLU A 1 86 ? 18.609 4.517 -23.248 1.00 60.28 86 GLU A CA 1
ATOM 652 C C . GLU A 1 86 ? 18.904 3.113 -23.809 1.00 60.28 86 GLU A C 1
ATOM 654 O O . GLU A 1 86 ? 18.142 2.584 -24.623 1.00 60.28 86 GLU A O 1
ATOM 659 N N . SER A 1 87 ? 20.005 2.503 -23.363 1.00 64.00 87 SER A N 1
ATOM 660 C CA . SER A 1 87 ? 20.322 1.091 -23.620 1.00 64.00 87 SER A CA 1
ATOM 661 C C . SER A 1 87 ? 19.550 0.147 -22.681 1.00 64.00 87 SER A C 1
ATOM 663 O O . SER A 1 87 ? 19.034 0.560 -21.645 1.00 64.00 87 SER A O 1
ATOM 665 N N . PHE A 1 88 ? 19.461 -1.144 -23.026 1.00 60.81 88 PHE A N 1
ATOM 666 C CA . PHE A 1 88 ? 18.691 -2.142 -22.261 1.00 60.81 88 PHE A CA 1
ATOM 667 C C . PHE A 1 88 ? 19.210 -2.381 -20.829 1.00 60.81 88 PHE A C 1
ATOM 669 O O . PHE A 1 88 ? 18.423 -2.575 -19.906 1.00 60.81 88 PHE A O 1
ATOM 676 N N . GLU A 1 89 ? 20.525 -2.334 -20.618 1.00 62.81 89 GLU A N 1
ATOM 677 C CA . GLU A 1 89 ? 21.126 -2.471 -19.282 1.00 62.81 89 GLU A CA 1
ATOM 678 C C . GLU A 1 89 ? 20.818 -1.243 -18.412 1.00 62.81 89 GLU A C 1
ATOM 680 O O . GLU A 1 89 ? 20.382 -1.379 -17.269 1.00 62.81 89 GLU A O 1
ATOM 685 N N . GLU A 1 90 ? 20.915 -0.041 -18.990 1.00 65.94 90 GLU A N 1
ATOM 686 C CA . GLU A 1 90 ? 20.528 1.203 -18.316 1.00 65.94 90 GLU A CA 1
ATOM 687 C C . GLU A 1 90 ? 19.033 1.231 -17.970 1.00 65.94 90 GLU A C 1
ATOM 689 O O . GLU A 1 90 ? 18.656 1.784 -16.936 1.00 65.94 90 GLU A O 1
ATOM 694 N N . LEU A 1 91 ? 18.180 0.625 -18.805 1.00 64.50 91 LEU A N 1
ATOM 695 C CA . LEU A 1 91 ? 16.741 0.491 -18.562 1.00 64.50 91 LEU A CA 1
ATOM 696 C C . LEU A 1 91 ? 16.454 -0.352 -17.307 1.00 64.50 91 LEU A C 1
ATOM 698 O O . LEU A 1 91 ? 15.663 0.063 -16.456 1.00 64.50 91 LEU A O 1
ATOM 702 N N . THR A 1 92 ? 17.127 -1.496 -17.156 1.00 66.56 92 THR A N 1
ATOM 703 C CA . THR A 1 92 ? 16.959 -2.411 -16.013 1.00 66.56 92 THR A CA 1
ATOM 704 C C . THR A 1 92 ? 17.381 -1.776 -14.688 1.00 66.56 92 THR A C 1
ATOM 706 O O . THR A 1 92 ? 16.620 -1.807 -13.714 1.00 66.56 92 THR A O 1
ATOM 709 N N . ASP A 1 93 ? 18.555 -1.144 -14.651 1.00 75.62 93 ASP A N 1
ATOM 710 C CA . ASP A 1 93 ? 19.077 -0.502 -13.439 1.00 75.62 93 ASP A CA 1
ATOM 711 C C . ASP A 1 93 ? 18.248 0.721 -13.032 1.00 75.62 93 ASP A C 1
ATOM 713 O O . ASP A 1 93 ? 17.987 0.950 -11.843 1.00 75.62 93 ASP A O 1
ATOM 717 N N . LYS A 1 94 ? 17.764 1.496 -14.012 1.00 80.62 94 LYS A N 1
ATOM 718 C CA . LYS A 1 94 ? 16.879 2.639 -13.757 1.00 80.62 94 LYS A CA 1
ATOM 719 C C . LYS A 1 94 ? 15.519 2.204 -13.243 1.00 80.62 94 LYS A C 1
ATOM 721 O O . LYS A 1 94 ? 14.990 2.857 -12.346 1.00 80.62 94 LYS A O 1
ATOM 726 N N . TYR A 1 95 ? 14.960 1.118 -13.769 1.00 83.50 95 TYR A N 1
ATOM 727 C CA . TYR A 1 95 ? 13.701 0.575 -13.272 1.00 83.50 95 TYR A CA 1
ATOM 728 C C . TYR A 1 95 ? 13.837 0.076 -11.829 1.00 83.50 95 TYR A C 1
ATOM 730 O O . TYR A 1 95 ? 13.060 0.502 -10.975 1.00 83.50 9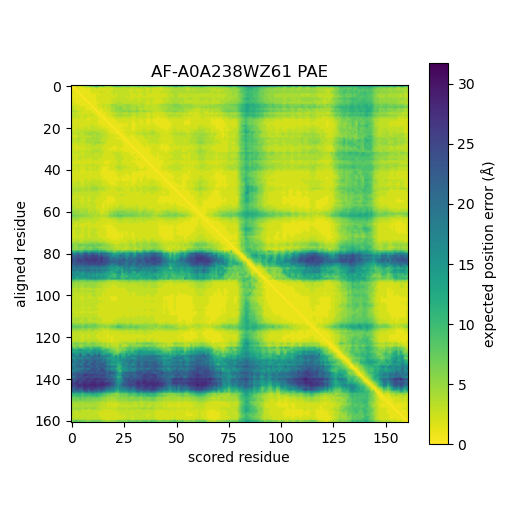5 TYR A O 1
ATOM 738 N N . LYS A 1 96 ? 14.880 -0.709 -11.509 1.00 85.44 96 LYS A N 1
ATOM 739 C CA . LYS A 1 96 ? 15.169 -1.108 -10.118 1.00 85.44 96 LYS A CA 1
ATOM 740 C C . LYS A 1 96 ? 15.305 0.108 -9.200 1.00 85.44 96 LYS A C 1
ATOM 742 O O . LYS A 1 96 ? 14.702 0.158 -8.131 1.00 85.44 96 LYS A O 1
ATOM 747 N N . THR A 1 97 ? 16.068 1.110 -9.629 1.00 87.81 97 THR A N 1
ATOM 748 C CA . THR A 1 97 ? 16.253 2.351 -8.865 1.00 87.81 97 THR A CA 1
ATOM 749 C C . THR A 1 97 ? 14.926 3.078 -8.635 1.00 87.81 97 THR A C 1
ATOM 751 O O . THR A 1 97 ? 14.674 3.562 -7.532 1.00 87.81 97 THR A O 1
ATOM 754 N N . ALA A 1 98 ? 14.053 3.130 -9.643 1.00 89.75 98 ALA A N 1
ATOM 755 C CA . ALA A 1 98 ? 12.732 3.734 -9.524 1.00 89.75 98 ALA A CA 1
ATOM 756 C C . ALA A 1 98 ? 11.836 2.975 -8.530 1.00 89.75 98 ALA A C 1
ATOM 758 O O . ALA A 1 98 ? 11.207 3.621 -7.695 1.00 89.75 98 ALA A O 1
ATOM 759 N N . LEU A 1 99 ? 11.845 1.634 -8.545 1.00 90.56 99 LEU A N 1
ATOM 760 C CA . LEU A 1 99 ? 11.130 0.810 -7.559 1.00 90.56 99 LEU A CA 1
ATOM 761 C C . LEU A 1 99 ? 11.579 1.135 -6.129 1.00 90.56 99 LEU A C 1
ATOM 763 O O . LEU A 1 99 ? 10.756 1.448 -5.270 1.00 90.56 99 LEU A O 1
ATOM 767 N N . ILE A 1 100 ? 12.894 1.117 -5.885 1.00 92.12 100 ILE A N 1
ATOM 768 C CA . ILE A 1 100 ? 13.477 1.410 -4.567 1.00 92.12 100 ILE A CA 1
ATOM 769 C C . ILE A 1 100 ? 13.091 2.817 -4.105 1.00 92.12 100 ILE A C 1
ATOM 771 O O . ILE A 1 100 ? 12.722 3.020 -2.948 1.00 92.12 100 ILE A O 1
ATOM 775 N N . ASN A 1 101 ? 13.170 3.802 -5.000 1.00 93.69 101 ASN A N 1
ATOM 776 C CA . ASN A 1 101 ? 12.816 5.178 -4.675 1.00 93.69 101 ASN A CA 1
ATOM 777 C C . ASN A 1 101 ? 11.329 5.324 -4.339 1.00 93.69 101 ASN A C 1
ATOM 779 O O . ASN A 1 101 ? 11.009 6.044 -3.398 1.00 93.69 101 ASN A O 1
ATOM 783 N N . HIS A 1 102 ? 10.440 4.612 -5.035 1.00 95.31 102 HIS A N 1
ATOM 784 C CA . HIS A 1 102 ? 9.008 4.622 -4.732 1.00 95.31 102 HIS A CA 1
ATOM 785 C C . HIS A 1 102 ? 8.729 4.093 -3.319 1.00 95.31 102 HIS A C 1
ATOM 787 O O . HIS A 1 102 ? 8.049 4.753 -2.534 1.00 95.31 102 HIS A O 1
ATOM 793 N N . TYR A 1 103 ? 9.339 2.963 -2.942 1.00 96.19 103 TYR A N 1
ATOM 794 C CA . TYR A 1 103 ? 9.228 2.428 -1.579 1.00 96.19 103 TYR A CA 1
ATOM 795 C C . TYR A 1 103 ? 9.826 3.361 -0.524 1.00 96.19 103 TYR A C 1
ATOM 797 O O . TYR A 1 103 ? 9.235 3.525 0.541 1.00 96.19 103 TYR A O 1
ATOM 805 N N . LYS A 1 104 ? 10.957 4.019 -0.811 1.00 96.94 104 LYS A N 1
ATOM 806 C CA . LYS A 1 104 ? 11.531 5.042 0.080 1.00 96.94 104 LYS A CA 1
ATOM 807 C C . LYS A 1 104 ? 10.578 6.216 0.281 1.00 96.94 104 LYS A C 1
ATOM 809 O O . LYS A 1 104 ? 10.343 6.606 1.418 1.00 96.94 104 LYS A O 1
ATOM 814 N N . SER A 1 105 ? 10.001 6.751 -0.793 1.00 97.44 105 SER A N 1
ATOM 815 C CA . SER A 1 105 ? 9.013 7.831 -0.705 1.00 97.44 105 SER A CA 1
ATOM 816 C C . SER A 1 105 ? 7.776 7.406 0.085 1.00 97.44 105 SER A C 1
ATOM 818 O O . SER A 1 105 ? 7.304 8.175 0.918 1.00 97.44 105 SER A O 1
ATOM 820 N N . SER A 1 106 ? 7.290 6.178 -0.120 1.00 98.00 106 SER A N 1
ATOM 821 C CA . SER A 1 106 ? 6.184 5.617 0.661 1.00 98.00 106 SER A CA 1
ATOM 822 C C . SER A 1 106 ? 6.538 5.529 2.149 1.00 98.00 106 SER A C 1
ATOM 824 O O . SER A 1 106 ? 5.772 5.997 2.984 1.00 98.00 106 SER A O 1
ATOM 826 N N . ALA A 1 107 ? 7.731 5.032 2.496 1.00 98.44 107 ALA A N 1
ATOM 827 C CA . ALA A 1 107 ? 8.193 4.947 3.881 1.00 98.44 107 ALA A CA 1
ATOM 828 C C . ALA A 1 107 ? 8.325 6.323 4.556 1.00 98.44 107 ALA A C 1
ATOM 830 O O . ALA A 1 1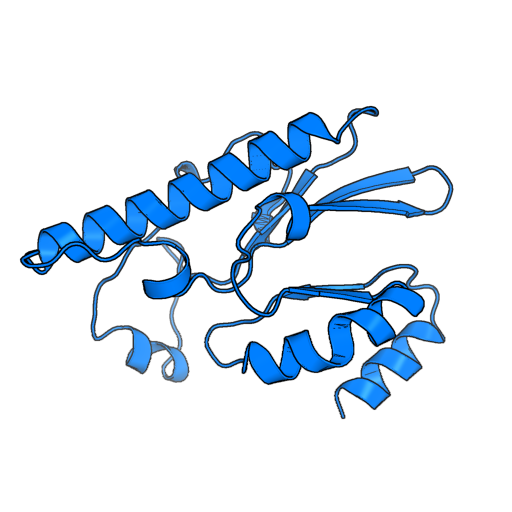07 ? 7.899 6.485 5.700 1.00 98.44 107 ALA A O 1
ATOM 831 N N . GLU A 1 108 ? 8.873 7.324 3.860 1.00 98.38 108 GLU A N 1
ATOM 832 C CA . GLU A 1 108 ? 8.959 8.694 4.383 1.00 98.38 108 GLU A CA 1
ATOM 833 C C . GLU A 1 108 ? 7.569 9.301 4.603 1.00 98.38 108 GLU A C 1
ATOM 835 O O . GLU A 1 108 ? 7.334 9.954 5.620 1.00 98.38 108 GLU A O 1
ATOM 840 N N . GLN A 1 109 ? 6.619 9.029 3.706 1.00 98.56 109 GLN A N 1
ATOM 841 C CA . GLN A 1 109 ? 5.238 9.467 3.878 1.00 98.56 109 GLN A CA 1
ATOM 842 C C . GLN A 1 109 ? 4.548 8.751 5.048 1.00 98.56 109 GLN A C 1
ATOM 844 O O . GLN A 1 109 ? 3.875 9.402 5.847 1.00 98.56 109 GLN A O 1
ATOM 849 N N . CYS A 1 110 ? 4.756 7.439 5.209 1.00 98.44 110 CYS A N 1
ATOM 850 C CA . CYS A 1 110 ? 4.296 6.700 6.386 1.00 98.44 110 CYS A CA 1
ATOM 851 C C . CYS A 1 110 ? 4.830 7.346 7.666 1.00 98.44 110 CYS A C 1
ATOM 853 O O . CYS A 1 110 ? 4.072 7.603 8.596 1.00 98.44 110 CYS A O 1
ATOM 855 N N . LYS A 1 111 ? 6.128 7.661 7.697 1.00 98.25 111 LYS A N 1
ATOM 856 C CA . LYS A 1 111 ? 6.784 8.295 8.842 1.00 98.25 111 LYS A CA 1
ATOM 857 C C . LYS A 1 111 ? 6.229 9.681 9.149 1.00 98.25 111 LYS A C 1
ATOM 859 O O . LYS A 1 111 ? 6.089 10.024 10.318 1.00 98.25 111 LYS A O 1
ATOM 864 N N . LEU A 1 112 ? 5.908 10.462 8.119 1.00 98.00 112 LEU A N 1
ATOM 865 C CA . LEU A 1 112 ? 5.338 11.799 8.266 1.00 98.00 112 LEU A CA 1
ATOM 866 C C . LEU A 1 112 ? 3.978 11.771 8.977 1.00 98.00 112 LEU A C 1
ATOM 868 O O . LEU A 1 112 ? 3.716 12.634 9.814 1.00 98.00 112 LEU A O 1
ATOM 872 N N . ILE A 1 113 ? 3.127 10.792 8.657 1.00 97.50 113 ILE A N 1
ATOM 873 C CA . ILE A 1 113 ? 1.776 10.698 9.230 1.00 97.50 113 ILE A CA 1
ATOM 874 C C . ILE A 1 113 ? 1.720 9.892 10.535 1.00 97.50 113 ILE A C 1
ATOM 876 O O . ILE A 1 113 ? 0.762 10.025 11.295 1.00 97.50 113 ILE A O 1
ATOM 880 N N . ASN A 1 114 ? 2.740 9.077 10.823 1.00 97.56 114 ASN A N 1
ATOM 881 C CA . ASN A 1 114 ? 2.783 8.197 11.990 1.00 97.56 114 ASN A CA 1
ATOM 882 C C . ASN A 1 114 ? 3.063 8.963 13.295 1.00 97.56 114 ASN A C 1
ATOM 884 O O . ASN A 1 114 ? 4.161 8.939 13.852 1.00 97.56 114 ASN A O 1
ATOM 888 N N . SER A 1 115 ? 2.040 9.646 13.801 1.00 94.31 115 SER A N 1
ATOM 889 C CA . SER A 1 115 ? 2.118 10.458 15.023 1.00 94.31 115 SER A CA 1
ATOM 890 C C . SER A 1 115 ? 2.118 9.644 16.324 1.00 94.31 115 SER A C 1
ATOM 892 O O . SER A 1 115 ? 2.518 10.160 17.367 1.00 94.31 115 SER A O 1
ATOM 894 N N . THR A 1 116 ? 1.684 8.381 16.279 1.00 92.94 116 THR A N 1
ATOM 895 C CA . THR A 1 116 ? 1.477 7.530 17.465 1.00 92.94 116 THR A CA 1
ATOM 896 C C . THR A 1 116 ? 2.456 6.365 17.563 1.00 92.94 116 THR A C 1
ATOM 898 O O . THR A 1 116 ? 2.279 5.504 18.421 1.00 92.94 116 THR A O 1
ATOM 901 N N . ASN A 1 117 ? 3.474 6.314 16.697 1.00 94.56 117 ASN A N 1
ATOM 902 C CA . ASN A 1 117 ? 4.398 5.182 16.593 1.00 94.56 117 ASN A CA 1
ATOM 903 C C . ASN A 1 117 ? 3.661 3.840 16.382 1.00 94.56 117 ASN A C 1
ATOM 905 O O . ASN A 1 117 ? 3.985 2.825 16.998 1.00 94.56 117 ASN A O 1
ATOM 909 N N . ALA A 1 118 ? 2.630 3.873 15.535 1.00 97.81 118 ALA A N 1
ATOM 910 C CA . ALA A 1 118 ? 1.874 2.710 15.100 1.00 97.81 118 ALA A CA 1
ATOM 911 C C . ALA A 1 118 ? 2.728 1.795 14.200 1.00 97.81 118 ALA A C 1
ATOM 913 O O . ALA A 1 118 ? 3.623 2.306 13.517 1.00 97.81 118 ALA A O 1
ATOM 914 N N . PRO A 1 119 ? 2.437 0.481 14.138 1.00 98.12 119 PRO A N 1
ATOM 915 C CA . PRO A 1 119 ? 3.075 -0.419 13.184 1.00 98.12 119 PRO A CA 1
ATOM 916 C C . PRO A 1 119 ? 2.864 0.034 11.737 1.00 98.12 119 PRO A C 1
ATOM 918 O O . PRO A 1 119 ? 1.787 0.526 11.381 1.00 98.12 119 PRO A O 1
ATOM 921 N N . VAL A 1 120 ? 3.875 -0.173 10.898 1.00 98.50 120 VAL A N 1
ATOM 922 C CA . VAL A 1 120 ? 3.886 0.226 9.490 1.00 98.50 120 VAL A CA 1
ATOM 923 C C . VAL A 1 120 ? 4.011 -1.003 8.596 1.00 98.50 120 VAL A C 1
ATOM 925 O O . VAL A 1 120 ? 4.992 -1.742 8.659 1.00 98.50 120 VAL A O 1
ATOM 928 N N . ILE A 1 121 ? 3.028 -1.202 7.721 1.00 98.31 121 ILE A N 1
ATOM 929 C CA . ILE A 1 121 ? 2.989 -2.314 6.768 1.00 98.31 121 ILE A CA 1
ATOM 930 C C . ILE A 1 121 ? 3.099 -1.761 5.349 1.00 98.31 121 ILE A C 1
ATOM 932 O O . ILE A 1 121 ? 2.301 -0.913 4.948 1.00 98.31 121 ILE A O 1
ATOM 936 N N . ALA A 1 122 ? 4.050 -2.264 4.569 1.00 97.50 122 ALA A N 1
ATOM 937 C CA . ALA A 1 122 ? 4.085 -2.046 3.129 1.00 97.50 122 ALA A CA 1
ATOM 938 C C . ALA A 1 122 ? 3.393 -3.197 2.398 1.00 97.50 122 ALA A C 1
ATOM 940 O O . ALA A 1 122 ? 3.593 -4.364 2.725 1.00 97.50 122 ALA A O 1
ATOM 941 N N . ILE A 1 123 ? 2.610 -2.856 1.383 1.00 95.62 123 ILE A N 1
ATOM 942 C CA . ILE A 1 123 ? 2.056 -3.798 0.413 1.00 95.62 123 ILE A CA 1
ATOM 943 C C . ILE A 1 123 ? 2.861 -3.650 -0.875 1.00 95.62 123 ILE A C 1
ATOM 945 O O . ILE A 1 123 ? 3.235 -2.538 -1.243 1.00 95.62 123 ILE A O 1
ATOM 949 N N . GLY A 1 124 ? 3.131 -4.751 -1.564 1.00 89.19 124 GLY A N 1
ATOM 950 C CA . GLY A 1 124 ? 3.756 -4.770 -2.873 1.00 89.19 124 GLY A CA 1
ATOM 951 C C . GLY A 1 124 ? 3.211 -5.877 -3.761 1.00 89.19 124 GLY A C 1
ATOM 952 O O . GLY A 1 124 ? 2.673 -6.880 -3.310 1.00 89.19 124 GLY A O 1
ATOM 953 N N . HIS A 1 125 ? 3.371 -5.699 -5.068 1.00 85.06 125 HIS A N 1
ATOM 954 C CA . HIS A 1 125 ? 3.183 -6.772 -6.035 1.00 85.06 125 HIS A CA 1
ATOM 955 C C . HIS A 1 125 ? 4.365 -6.735 -6.995 1.00 85.06 125 HIS A C 1
ATOM 957 O O . HIS A 1 125 ? 4.441 -5.855 -7.849 1.00 85.06 125 HIS A O 1
ATOM 963 N N . LEU A 1 126 ? 5.335 -7.624 -6.802 1.00 77.75 126 LEU A N 1
ATOM 964 C CA . LEU A 1 126 ? 6.614 -7.590 -7.509 1.00 77.75 126 LEU A CA 1
ATOM 965 C C . LEU A 1 126 ? 7.348 -8.925 -7.416 1.00 77.75 126 LEU A C 1
ATOM 967 O O . LEU A 1 126 ? 7.016 -9.780 -6.598 1.00 77.75 126 LEU A O 1
ATOM 971 N N . PHE A 1 127 ? 8.390 -9.066 -8.231 1.00 70.50 127 PHE A N 1
ATOM 972 C CA . PHE A 1 127 ? 9.297 -10.204 -8.173 1.00 70.50 127 PHE A CA 1
ATOM 973 C C . PHE A 1 127 ? 10.468 -9.901 -7.237 1.00 70.50 127 PHE A C 1
ATOM 975 O O . PHE A 1 127 ? 11.327 -9.073 -7.547 1.00 70.50 127 PHE A O 1
ATOM 982 N N . ALA A 1 128 ? 10.508 -10.596 -6.102 1.00 69.12 128 ALA A N 1
ATOM 983 C CA . ALA A 1 128 ? 11.616 -10.520 -5.161 1.00 69.12 128 ALA A CA 1
ATOM 984 C C . ALA A 1 128 ? 12.720 -11.529 -5.515 1.00 69.12 128 ALA A C 1
ATOM 986 O O . ALA A 1 128 ? 12.446 -12.652 -5.957 1.00 69.12 128 ALA A O 1
ATOM 987 N N . THR A 1 129 ? 13.978 -11.148 -5.291 1.00 69.12 129 THR A N 1
ATOM 988 C CA . THR A 1 129 ? 15.119 -12.063 -5.436 1.00 69.12 129 THR A CA 1
ATOM 989 C C . THR A 1 129 ? 14.941 -13.279 -4.520 1.00 69.12 129 THR A C 1
ATOM 991 O O . THR A 1 129 ? 14.694 -13.129 -3.327 1.00 69.12 129 THR A O 1
ATOM 994 N N . GLY A 1 130 ? 15.081 -14.491 -5.067 1.00 56.00 130 GLY A N 1
ATOM 995 C CA . GLY A 1 130 ? 14.911 -15.743 -4.314 1.00 56.00 130 GLY A CA 1
ATOM 996 C C . GLY A 1 130 ? 13.481 -16.300 -4.292 1.00 56.00 130 GLY A C 1
ATOM 997 O O . GLY A 1 130 ? 13.265 -17.367 -3.722 1.00 56.00 130 GLY A O 1
ATOM 998 N N . GLY A 1 131 ? 12.521 -15.629 -4.938 1.00 58.00 131 GLY A N 1
ATOM 999 C CA . GLY A 1 131 ? 11.195 -16.187 -5.198 1.00 58.00 131 GLY A CA 1
ATOM 1000 C C . GLY A 1 131 ? 11.236 -17.341 -6.208 1.00 58.00 131 GLY A C 1
ATOM 1001 O O . GLY A 1 131 ? 12.013 -17.325 -7.163 1.00 58.00 131 GLY A O 1
ATOM 1002 N N . SER A 1 132 ? 10.389 -18.351 -6.008 1.00 53.31 132 SER A N 1
ATOM 1003 C CA . SER A 1 132 ? 10.147 -19.417 -6.987 1.00 53.31 132 SER A CA 1
ATOM 1004 C C . SER A 1 132 ? 8.995 -19.032 -7.909 1.00 53.31 132 SER A C 1
ATOM 1006 O O . SER A 1 132 ? 7.950 -18.607 -7.424 1.00 53.31 132 SER A O 1
ATOM 1008 N N . ILE A 1 133 ? 9.172 -19.225 -9.212 1.00 59.75 133 ILE A N 1
ATOM 1009 C CA . ILE A 1 133 ? 8.237 -18.776 -10.250 1.00 59.75 133 ILE A CA 1
ATOM 1010 C C . ILE A 1 133 ? 7.477 -19.985 -10.795 1.00 59.75 133 ILE A C 1
ATOM 1012 O O . ILE A 1 133 ? 8.071 -21.041 -11.018 1.00 59.75 133 ILE A O 1
ATOM 1016 N N . SER A 1 134 ? 6.171 -19.833 -11.005 1.00 59.84 134 SER A N 1
ATOM 1017 C CA . SER A 1 134 ? 5.321 -20.848 -11.643 1.00 59.84 134 SER A CA 1
ATOM 1018 C C . SER A 1 134 ? 5.252 -20.678 -13.171 1.00 59.84 134 SER A C 1
ATOM 1020 O O . SER A 1 134 ? 5.527 -19.600 -13.696 1.00 59.84 134 SER A O 1
ATOM 1022 N N . ASP A 1 135 ? 4.843 -21.715 -13.915 1.00 55.94 135 ASP A N 1
ATOM 1023 C CA . ASP A 1 135 ? 4.777 -21.680 -15.393 1.00 55.94 135 ASP A CA 1
ATOM 1024 C C . ASP A 1 135 ? 3.900 -20.534 -15.946 1.00 55.94 135 ASP A C 1
ATOM 1026 O O . ASP A 1 135 ? 4.167 -20.001 -17.020 1.00 55.94 135 ASP A O 1
ATOM 1030 N N . SER A 1 136 ? 2.872 -20.096 -15.207 1.00 55.47 136 SER A N 1
ATOM 1031 C CA . SER A 1 136 ? 2.027 -18.951 -15.587 1.00 55.47 136 SER A CA 1
ATOM 1032 C C . SER A 1 136 ? 2.728 -17.592 -15.488 1.00 55.47 136 SER A C 1
ATOM 1034 O O . SER A 1 136 ? 2.310 -16.640 -16.144 1.00 55.47 136 SER A O 1
ATOM 1036 N N . GLU A 1 137 ? 3.790 -17.497 -14.691 1.00 54.09 137 GLU A N 1
ATOM 1037 C CA . GLU A 1 137 ? 4.543 -16.266 -14.430 1.00 54.09 137 GLU A CA 1
ATOM 1038 C C . GLU A 1 137 ? 5.811 -16.162 -15.302 1.00 54.09 137 GLU A C 1
ATOM 1040 O O . GLU A 1 137 ? 6.378 -15.077 -15.436 1.00 54.09 137 GLU A O 1
ATOM 1045 N N . GLN A 1 138 ? 6.216 -17.254 -15.971 1.00 49.16 138 GLN A N 1
ATOM 1046 C CA . GLN A 1 138 ? 7.367 -17.288 -16.888 1.00 49.16 138 GLN A CA 1
ATOM 1047 C C . GLN A 1 138 ? 7.233 -16.334 -18.085 1.00 49.16 138 GLN A C 1
ATOM 1049 O O . GLN A 1 138 ? 8.236 -15.820 -18.563 1.00 49.16 138 GLN A O 1
ATOM 1054 N N . ASN A 1 139 ? 6.021 -16.027 -18.558 1.00 46.44 139 ASN A N 1
ATOM 1055 C CA . ASN A 1 139 ? 5.843 -15.139 -19.720 1.00 46.44 139 ASN A CA 1
ATOM 1056 C C . ASN A 1 139 ? 6.150 -13.658 -19.426 1.00 46.44 139 ASN A C 1
ATOM 1058 O O . ASN A 1 139 ? 6.256 -12.857 -20.349 1.00 46.44 139 ASN A O 1
ATOM 1062 N N . ILE A 1 140 ? 6.299 -13.280 -18.153 1.00 53.22 140 ILE A N 1
ATOM 1063 C CA . ILE A 1 140 ? 6.764 -11.942 -17.749 1.00 53.22 140 ILE A CA 1
ATOM 1064 C C . ILE A 1 140 ? 8.307 -11.907 -17.715 1.00 53.22 140 ILE A C 1
ATOM 1066 O O . ILE A 1 140 ? 8.915 -10.840 -17.715 1.00 53.22 140 ILE A O 1
ATOM 1070 N N . TYR A 1 141 ? 8.939 -13.086 -17.728 1.00 49.81 141 TYR A N 1
ATOM 1071 C CA . TYR A 1 141 ? 10.366 -13.325 -17.514 1.00 49.81 141 TYR A CA 1
ATOM 1072 C C . TYR A 1 141 ? 11.241 -13.075 -18.752 1.00 49.81 141 TYR A C 1
ATOM 1074 O O . TYR A 1 141 ? 12.464 -13.069 -18.640 1.00 49.81 141 TYR A O 1
ATOM 1082 N N . GLU A 1 142 ? 10.655 -12.822 -19.929 1.00 44.69 142 GLU A N 1
ATOM 1083 C CA . GLU A 1 142 ? 11.427 -12.537 -21.153 1.00 44.69 142 GLU A CA 1
ATOM 1084 C C . GLU A 1 142 ? 12.144 -11.167 -21.138 1.00 44.69 142 GLU A C 1
ATOM 1086 O O . GLU A 1 142 ? 12.863 -10.830 -22.077 1.00 44.69 142 GLU A O 1
ATOM 1091 N N . GLY A 1 143 ? 12.031 -10.394 -20.053 1.00 45.22 143 GLY A N 1
ATOM 1092 C CA . GLY A 1 143 ? 12.843 -9.204 -19.812 1.00 45.22 143 GLY A CA 1
ATOM 1093 C C . GLY A 1 143 ? 13.179 -9.061 -18.332 1.00 45.22 143 GLY A C 1
ATOM 1094 O O . GLY A 1 143 ? 12.323 -8.700 -17.534 1.00 45.22 143 GLY A O 1
ATOM 1095 N N . THR A 1 144 ? 14.433 -9.326 -17.976 1.00 49.88 144 THR A N 1
ATOM 1096 C CA . THR A 1 144 ? 15.086 -9.101 -16.674 1.00 49.88 144 THR A CA 1
ATOM 1097 C C . THR A 1 144 ? 14.967 -7.651 -16.180 1.00 49.88 144 THR A C 1
ATOM 1099 O O . THR A 1 144 ? 15.958 -6.935 -16.142 1.00 49.88 144 THR A O 1
ATOM 1102 N N . LEU A 1 145 ? 13.781 -7.172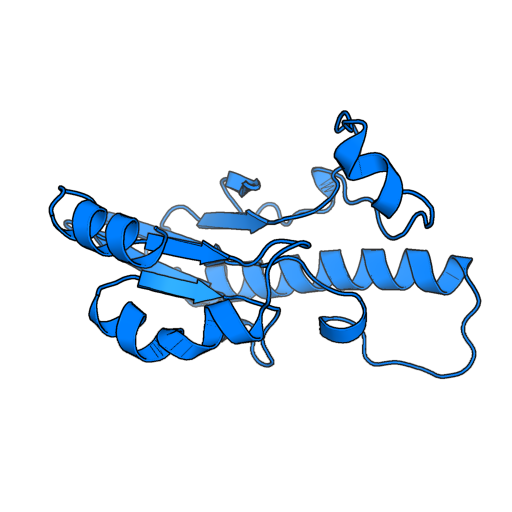 -15.812 1.00 56.69 145 LEU A N 1
ATOM 1103 C CA . LEU A 1 145 ? 13.590 -5.815 -15.298 1.00 56.69 145 LEU A CA 1
ATOM 1104 C C . LEU A 1 145 ? 13.405 -5.838 -13.777 1.00 56.69 145 LEU A C 1
ATOM 1106 O O . LEU A 1 145 ? 12.335 -6.147 -13.265 1.00 56.69 145 LEU A O 1
ATOM 1110 N N . GLY A 1 146 ? 14.482 -5.461 -13.080 1.00 59.50 146 GLY A N 1
ATOM 1111 C CA . GLY A 1 146 ? 14.506 -4.998 -11.690 1.00 59.50 146 GLY A CA 1
ATOM 1112 C C . GLY A 1 146 ? 14.096 -6.012 -10.624 1.00 59.50 146 GLY A C 1
ATOM 1113 O O . GLY A 1 146 ? 12.976 -5.972 -10.128 1.00 59.50 146 GLY A O 1
ATOM 1114 N N . HIS A 1 147 ? 15.037 -6.849 -10.185 1.00 69.12 147 HIS A N 1
ATOM 1115 C CA . HIS A 1 147 ? 14.868 -7.636 -8.961 1.00 69.12 147 HIS A CA 1
ATOM 1116 C C . HIS A 1 147 ? 15.193 -6.787 -7.732 1.00 69.12 147 HIS A C 1
ATOM 1118 O O . HIS A 1 147 ? 16.318 -6.287 -7.608 1.00 69.12 147 HIS A O 1
ATOM 1124 N N . ILE A 1 148 ? 14.235 -6.654 -6.815 1.00 77.50 148 ILE A N 1
ATOM 1125 C CA . ILE A 1 148 ? 14.501 -6.100 -5.486 1.00 77.50 148 ILE A CA 1
ATOM 1126 C C . ILE A 1 148 ? 14.679 -7.230 -4.468 1.00 77.50 148 ILE A C 1
ATOM 1128 O O . ILE A 1 148 ? 13.950 -8.225 -4.478 1.00 77.50 148 ILE A O 1
ATOM 1132 N N . GLY A 1 149 ? 15.708 -7.106 -3.638 1.00 83.75 149 GLY A N 1
ATOM 1133 C CA . GLY A 1 149 ? 15.953 -7.976 -2.491 1.00 83.75 149 GLY A CA 1
ATOM 1134 C C . GLY A 1 149 ? 15.249 -7.464 -1.236 1.00 83.75 149 GLY A C 1
ATOM 1135 O O . GLY A 1 149 ? 14.697 -6.364 -1.217 1.00 83.75 149 GLY A O 1
ATOM 1136 N N . ALA A 1 150 ? 15.290 -8.247 -0.159 1.00 86.31 150 ALA A N 1
ATOM 1137 C CA . ALA A 1 150 ? 14.752 -7.818 1.134 1.00 86.31 150 ALA A CA 1
ATOM 1138 C C . ALA A 1 150 ? 15.470 -6.556 1.655 1.00 86.31 150 ALA A C 1
ATOM 1140 O O . ALA A 1 150 ? 14.856 -5.683 2.257 1.00 86.31 150 ALA A O 1
ATOM 1141 N N . GLU A 1 151 ? 16.765 -6.447 1.368 1.00 89.25 151 GLU A N 1
ATOM 1142 C CA . GLU A 1 151 ? 17.646 -5.333 1.711 1.00 89.25 151 GLU A CA 1
ATOM 1143 C C . GLU A 1 151 ? 17.340 -4.027 0.964 1.00 89.25 151 GLU A C 1
ATOM 1145 O O . GLU A 1 151 ? 17.771 -2.958 1.396 1.00 89.25 151 GLU A O 1
ATOM 1150 N N . ASP A 1 152 ? 16.606 -4.105 -0.148 1.00 91.25 152 ASP A N 1
ATOM 1151 C CA . ASP A 1 152 ? 16.228 -2.939 -0.947 1.00 91.25 152 ASP A CA 1
ATOM 1152 C C . ASP A 1 152 ? 15.018 -2.198 -0.339 1.00 91.25 152 ASP A C 1
ATOM 1154 O O . ASP A 1 152 ? 14.784 -1.025 -0.655 1.00 91.25 152 ASP A O 1
ATOM 1158 N N . PHE A 1 153 ? 14.259 -2.849 0.553 1.00 93.81 153 PHE A N 1
ATOM 1159 C CA . PHE A 1 153 ? 13.137 -2.226 1.249 1.00 93.81 153 PHE A CA 1
ATOM 1160 C C . PHE A 1 153 ? 13.607 -1.334 2.410 1.00 93.81 153 PHE A C 1
ATOM 1162 O O . PHE A 1 153 ? 14.505 -1.705 3.170 1.00 93.81 153 PHE A O 1
ATOM 1169 N N . PRO A 1 154 ? 12.976 -0.163 2.612 1.00 96.06 154 PRO A N 1
ATOM 1170 C CA . PRO A 1 154 ? 13.204 0.656 3.794 1.00 96.06 154 PRO A CA 1
ATOM 1171 C C . PRO A 1 154 ? 12.952 -0.114 5.094 1.00 96.06 154 PRO A C 1
ATOM 1173 O O . PRO A 1 154 ? 11.884 -0.687 5.293 1.00 96.06 154 PRO A O 1
ATOM 1176 N N . THR A 1 155 ? 13.886 -0.019 6.040 1.00 96.62 155 THR A N 1
ATOM 1177 C CA . THR A 1 155 ? 13.779 -0.652 7.369 1.00 96.62 155 THR A CA 1
ATOM 1178 C C . THR A 1 155 ? 12.709 -0.028 8.269 1.00 96.62 155 THR A C 1
ATOM 1180 O O . THR A 1 155 ? 12.561 -0.443 9.412 1.00 96.62 155 THR A O 1
ATOM 1183 N N . TYR A 1 156 ? 12.028 1.023 7.803 1.00 97.81 156 TYR A N 1
ATOM 1184 C CA . TYR A 1 156 ? 10.922 1.656 8.521 1.00 97.81 156 TYR A CA 1
ATOM 1185 C C . TYR A 1 156 ? 9.627 0.836 8.436 1.00 97.81 156 TYR A C 1
ATOM 1187 O O . TYR A 1 156 ? 8.720 1.047 9.232 1.00 97.81 156 TYR A O 1
ATOM 1195 N N . PHE A 1 157 ? 9.531 -0.090 7.479 1.00 97.94 157 PHE A N 1
ATOM 1196 C CA . PHE A 1 157 ? 8.428 -1.039 7.425 1.00 97.94 157 PHE A CA 1
ATOM 1197 C C . PHE A 1 157 ? 8.660 -2.164 8.436 1.00 97.94 157 PHE A C 1
ATOM 1199 O O . PHE A 1 157 ? 9.671 -2.862 8.370 1.00 97.94 157 PHE A O 1
ATOM 1206 N N . ASP A 1 158 ? 7.703 -2.365 9.338 1.00 97.88 158 ASP A N 1
ATOM 1207 C CA . ASP A 1 158 ? 7.702 -3.492 10.274 1.00 97.88 158 ASP A CA 1
ATOM 1208 C C . ASP A 1 158 ? 7.347 -4.805 9.562 1.00 97.88 158 ASP A C 1
ATOM 1210 O O . ASP A 1 158 ? 7.741 -5.892 9.990 1.00 97.88 158 ASP A O 1
ATOM 1214 N N . TYR A 1 159 ? 6.593 -4.708 8.463 1.00 97.12 159 TYR A N 1
ATOM 1215 C CA . TYR A 1 159 ? 6.209 -5.839 7.628 1.00 97.12 159 TYR A CA 1
ATOM 1216 C C . TYR A 1 159 ? 6.049 -5.425 6.162 1.00 97.12 159 TYR A C 1
ATOM 1218 O O . TYR A 1 159 ? 5.573 -4.329 5.865 1.00 97.12 159 TYR A O 1
ATOM 1226 N N . VAL A 1 160 ? 6.414 -6.324 5.248 1.00 94.44 160 VAL A N 1
ATOM 1227 C CA . VAL A 1 160 ? 6.219 -6.172 3.801 1.00 94.44 160 VAL A CA 1
ATOM 1228 C C . VAL A 1 160 ? 5.465 -7.403 3.301 1.00 94.44 160 VAL A C 1
ATOM 1230 O O . VAL A 1 160 ? 5.868 -8.525 3.615 1.00 94.44 160 VAL A O 1
ATOM 1233 N N . THR A 1 161 ? 4.379 -7.195 2.555 1.00 89.50 161 THR A N 1
ATOM 1234 C CA . THR A 1 161 ? 3.526 -8.257 1.993 1.00 89.50 161 THR A CA 1
ATOM 1235 C C . THR A 1 161 ? 3.323 -8.128 0.499 1.00 89.50 161 THR A C 1
ATOM 1237 O O . THR A 1 161 ? 3.402 -6.993 -0.015 1.00 89.50 161 THR A O 1
#

Nearest PDB structures (foldseek):
  4m0v-assembly2_B  TM=7.958E-01  e=1.201E-09  Escherichia coli KO11FL
  7z03-assembly1_B  TM=8.001E-01  e=3.869E-09  Escherichia coli
  7z03-assembly1_A  TM=8.550E-01  e=1.293E-07  Escherichia coli
  3bmq-assembly1_A  TM=3.280E-01  e=2.812E+00  Trypanosoma brucei brucei
  2c7v-assembly1_D  TM=3.458E-01  e=3.418E+00  Trypanosoma brucei brucei

Organism: NCBI:txid1109740

Radius of gyration: 16.83 Å; Cα contacts (8 Å, |Δi|>4): 237; chains: 1; bounding box: 42×34×45 Å

Foldseek 3Di:
DVVVVVVVCLVDPDQAAEEAAAPPDDLCVQCVCQVVVVVSRYHTGNEADPAQLSQWDWDDDPNAIEIERRHHEYDLVNQDDDDPDDDLVRSQVVQQVSVLVSLVSSLVSSVVPPPPVHAYEYEYHDAEPPDDDDPVRCVVVPRNHHHDYPVSHDPSHPYYD

pLDDT: mean 85.89, std 15.4, range [44.69, 98.56]

Secondary structure (DSSP, 8-state):
-HHHHHHHHHTSS---EEEE--TTS-HHHHHTTHHHHHTTTEEEE-S--SSGGGGEEEEEETTEEEEEEE-----HHHH----SS--HHHHHHHHHHHHHHHHHHHHHHHHHH-TT---EEEE--S-BTT----TTTGGGTTS---PBPGGGS-TT-SEE-

Mean predicted aligned error: 6.42 Å

Sequence (161 aa):
MYYSFLVKLKATTCKSVIITGGNHDSAGTLNAPKHILDALSIKVIGKATENIEDEVFEIEVNDEKVIIGAVPYLRDGDIRRAVASESFEELTDKYKTALINHYKSSAEQCKLINSTNAPVIAIGHLFATGGSISDSEQNIYEGTLGHIGAEDFPTYFDYVT